Protein AF-A0A381ILD7-F1 (afdb_monomer_lite)

Radius of gyration: 21.33 Å; chains: 1; bounding box: 81×32×25 Å

Sequence (87 aa):
MPFGGTCFGPGDLDFMARILMETLPPSATDMDKQLQTASLLCLYGSGVTDTDQLIHILKEGSHSRARQDWRRMPGRSPSLSGTPSGR

Secondary structure (DSSP, 8-state):
---------HHHHHHHHHHHHHHS-TT--HHHHHHHHHHHHHHHHTT---HHHHHHHHHHHHHHHHHHHHHH---------------

pLDDT: mean 73.05, std 16.79, range [39.41, 90.56]

Structure (mmCIF, N/CA/C/O backbone):
data_AF-A0A381ILD7-F1
#
_entry.id   AF-A0A381ILD7-F1
#
loop_
_atom_site.group_PDB
_atom_site.id
_atom_site.type_symbol
_atom_site.label_atom_id
_atom_site.label_alt_id
_atom_site.label_comp_id
_atom_site.label_asym_id
_atom_site.label_entity_id
_atom_site.label_seq_id
_atom_site.pdbx_PDB_ins_code
_atom_site.Cartn_x
_atom_site.Cartn_y
_atom_site.Cartn_z
_atom_site.occupancy
_atom_site.B_iso_or_equiv
_atom_site.auth_seq_id
_atom_site.auth_comp_id
_atom_site.auth_asym_id
_atom_site.auth_atom_id
_atom_site.pdbx_PDB_model_num
ATOM 1 N N . MET A 1 1 ? -5.680 -23.404 9.705 1.00 39.41 1 MET A N 1
ATOM 2 C CA . MET A 1 1 ? -5.334 -21.969 9.749 1.00 39.41 1 MET A CA 1
ATOM 3 C C . MET A 1 1 ? -6.281 -21.261 8.795 1.00 39.41 1 MET A C 1
ATOM 5 O O . MET A 1 1 ? -6.148 -21.515 7.604 1.00 39.41 1 MET A O 1
ATOM 9 N N . PRO A 1 2 ? -7.295 -20.499 9.238 1.00 49.12 2 PRO A N 1
ATOM 10 C CA . PRO A 1 2 ? -8.074 -19.739 8.279 1.00 49.12 2 PRO A CA 1
ATOM 11 C C . PRO A 1 2 ? -7.256 -18.500 7.908 1.00 49.12 2 PRO A C 1
ATOM 13 O O . PRO A 1 2 ? -7.067 -17.608 8.731 1.00 49.12 2 PRO A O 1
ATOM 16 N N . PHE A 1 3 ? -6.772 -18.444 6.668 1.00 48.50 3 PHE A N 1
ATOM 17 C CA . PHE A 1 3 ? -6.596 -17.162 5.993 1.00 48.50 3 PHE A CA 1
ATOM 18 C C . PHE A 1 3 ? -8.008 -16.592 5.829 1.00 48.50 3 PHE A C 1
ATOM 20 O O . PHE A 1 3 ? -8.679 -16.843 4.831 1.00 48.50 3 PHE A O 1
ATOM 27 N N . GLY A 1 4 ? -8.519 -15.951 6.882 1.00 44.28 4 GLY A N 1
ATOM 28 C CA . GLY A 1 4 ? -9.755 -15.193 6.813 1.00 44.28 4 GLY A CA 1
ATOM 29 C C . GLY A 1 4 ? -9.506 -14.058 5.840 1.00 44.28 4 GLY A C 1
ATOM 30 O O . GLY A 1 4 ? -8.837 -13.093 6.193 1.00 44.28 4 GLY A O 1
ATOM 31 N N . GLY A 1 5 ? -9.965 -14.222 4.601 1.00 52.66 5 GLY A N 1
ATOM 32 C CA . GLY A 1 5 ? -9.985 -13.146 3.629 1.00 52.66 5 GLY A CA 1
ATOM 33 C C . GLY A 1 5 ? -10.852 -12.038 4.198 1.00 52.66 5 GLY A C 1
ATOM 34 O O . GLY A 1 5 ? -12.076 -12.105 4.125 1.00 52.66 5 GLY A O 1
ATOM 35 N N . THR A 1 6 ? -10.221 -11.041 4.810 1.00 59.19 6 THR A N 1
ATOM 36 C CA . THR A 1 6 ? -10.829 -9.735 5.008 1.00 59.19 6 THR A CA 1
ATOM 37 C C . THR A 1 6 ? -11.146 -9.223 3.615 1.00 59.19 6 THR A C 1
ATOM 39 O O . THR A 1 6 ? -10.258 -8.779 2.888 1.00 59.19 6 THR A O 1
ATOM 42 N N . CYS A 1 7 ? -12.398 -9.393 3.197 1.00 63.94 7 CYS A N 1
ATOM 43 C CA . CYS A 1 7 ? -12.908 -8.773 1.990 1.00 63.94 7 CYS A CA 1
ATOM 44 C C . CYS A 1 7 ? -12.720 -7.268 2.164 1.00 63.94 7 CYS A C 1
ATOM 46 O O . CYS A 1 7 ? -13.407 -6.662 2.983 1.00 63.94 7 CYS A O 1
ATOM 48 N N . PHE A 1 8 ? -11.763 -6.690 1.438 1.00 72.12 8 PHE A N 1
ATOM 49 C CA . PHE A 1 8 ? -11.589 -5.246 1.407 1.00 72.12 8 PHE A CA 1
ATOM 50 C C . PHE A 1 8 ? -12.883 -4.630 0.895 1.00 72.12 8 PHE A C 1
ATOM 52 O O . PHE A 1 8 ? -13.353 -4.965 -0.198 1.00 72.12 8 PHE A O 1
ATOM 59 N N . GLY A 1 9 ? -13.482 -3.765 1.707 1.00 81.88 9 GLY A N 1
ATOM 60 C CA . GLY A 1 9 ? -14.619 -2.989 1.264 1.00 81.88 9 GLY A CA 1
ATOM 61 C C . GLY A 1 9 ? -14.191 -2.018 0.160 1.00 81.88 9 GLY A C 1
ATOM 62 O O . GLY A 1 9 ? -13.008 -1.695 0.025 1.00 81.88 9 GLY A O 1
ATOM 63 N N . PRO A 1 10 ? -15.144 -1.478 -0.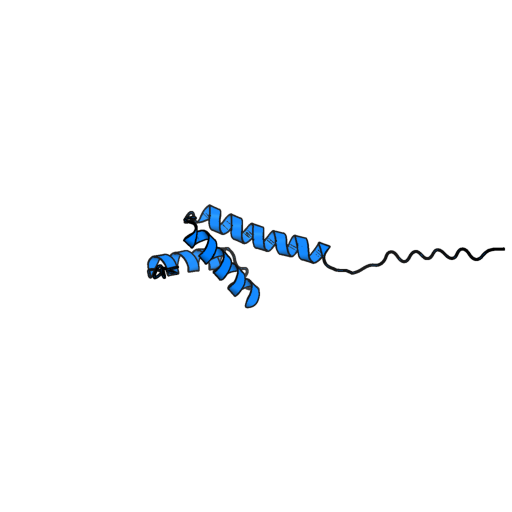614 1.00 81.44 10 PRO A N 1
ATOM 64 C CA . PRO A 1 10 ? -14.840 -0.439 -1.594 1.00 81.44 10 PRO A CA 1
ATOM 65 C C . PRO A 1 10 ? -14.155 0.786 -0.960 1.00 81.44 10 PRO A C 1
ATOM 67 O O . PRO A 1 10 ? -13.308 1.401 -1.599 1.00 81.44 10 PRO A O 1
ATOM 70 N N . GLY A 1 11 ? -14.456 1.102 0.307 1.00 85.25 11 GLY A N 1
ATOM 71 C CA . GLY A 1 11 ? -13.781 2.172 1.051 1.00 85.25 11 GLY A CA 1
ATOM 72 C C . GLY A 1 11 ? -12.315 1.869 1.372 1.00 85.25 11 GLY A C 1
ATOM 73 O O . GLY A 1 11 ? -11.477 2.760 1.277 1.00 85.25 11 GLY A O 1
ATOM 74 N N . ASP A 1 12 ? -11.986 0.612 1.676 1.00 86.38 12 ASP A N 1
ATOM 75 C CA . ASP A 1 12 ? -10.605 0.195 1.938 1.00 86.38 12 ASP A CA 1
ATOM 76 C C . ASP A 1 12 ? -9.774 0.204 0.655 1.00 86.38 12 ASP A C 1
ATOM 78 O O . ASP A 1 12 ? -8.608 0.594 0.663 1.00 86.38 12 ASP A O 1
ATOM 82 N N . LEU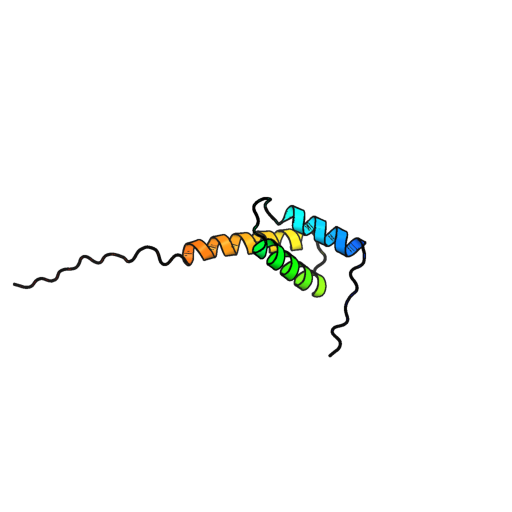 A 1 13 ? -10.383 -0.189 -0.468 1.00 85.50 13 LEU A N 1
ATOM 83 C CA . LEU A 1 13 ? -9.747 -0.122 -1.783 1.00 85.50 13 LEU A CA 1
ATOM 84 C C . LEU A 1 13 ? -9.464 1.326 -2.202 1.00 85.50 13 LEU A C 1
ATOM 86 O O . LEU A 1 13 ? -8.368 1.602 -2.686 1.00 85.50 13 LEU A O 1
ATOM 90 N N . ASP A 1 14 ? -10.404 2.252 -1.980 1.00 87.69 14 ASP A N 1
ATOM 91 C CA . ASP A 1 14 ? -10.200 3.682 -2.261 1.00 87.69 14 ASP A CA 1
ATOM 92 C C . ASP A 1 14 ? -9.109 4.284 -1.362 1.00 87.69 14 ASP A C 1
ATOM 94 O O . ASP A 1 14 ? -8.206 4.976 -1.838 1.00 87.69 14 ASP A O 1
ATOM 98 N N . PHE A 1 15 ? -9.127 3.933 -0.072 1.00 88.81 15 PHE A N 1
ATOM 99 C CA . PHE A 1 15 ? -8.093 4.315 0.884 1.00 88.81 15 PHE A CA 1
ATOM 100 C C . PHE A 1 15 ? -6.705 3.837 0.440 1.00 88.81 15 PHE A C 1
ATOM 102 O O . PHE A 1 15 ? -5.776 4.636 0.322 1.00 88.81 15 PHE A O 1
ATOM 109 N N . MET A 1 16 ? -6.563 2.548 0.124 1.00 89.00 16 MET A N 1
ATOM 110 C CA . MET A 1 16 ? -5.288 1.987 -0.322 1.00 89.00 16 MET A CA 1
ATOM 111 C C . MET A 1 16 ? -4.824 2.589 -1.655 1.00 89.00 16 MET A C 1
ATOM 113 O O . MET A 1 16 ? -3.633 2.852 -1.828 1.00 89.00 16 MET A O 1
ATOM 117 N N . ALA A 1 17 ? -5.746 2.855 -2.585 1.00 88.75 17 ALA A N 1
ATOM 118 C CA . ALA A 1 17 ? -5.429 3.497 -3.858 1.00 88.75 17 ALA A CA 1
ATOM 119 C C . ALA A 1 17 ? -4.894 4.925 -3.666 1.00 88.75 17 ALA A C 1
ATOM 121 O O . ALA A 1 17 ? -3.922 5.305 -4.323 1.00 88.75 17 ALA A O 1
ATOM 122 N N . ARG A 1 18 ? -5.478 5.699 -2.741 1.00 90.56 18 ARG A N 1
ATOM 123 C CA . ARG A 1 18 ? -4.993 7.040 -2.377 1.00 90.56 18 ARG A CA 1
ATOM 124 C C . ARG A 1 18 ? -3.575 7.005 -1.820 1.00 90.56 18 ARG A C 1
ATOM 126 O O . ARG A 1 18 ? -2.730 7.753 -2.302 1.00 90.56 18 ARG A O 1
ATOM 133 N N . ILE A 1 19 ? -3.299 6.096 -0.882 1.00 90.19 19 ILE A N 1
ATOM 134 C CA . ILE A 1 19 ? -1.953 5.915 -0.316 1.00 90.19 19 ILE A CA 1
ATOM 135 C C . ILE A 1 19 ? -0.943 5.629 -1.438 1.00 90.19 19 ILE A C 1
ATOM 137 O O . ILE A 1 19 ? 0.071 6.314 -1.541 1.00 90.19 19 ILE A O 1
ATOM 141 N N . LEU A 1 20 ? -1.241 4.661 -2.314 1.00 88.25 20 LEU A N 1
ATOM 142 C CA . LEU A 1 20 ? -0.341 4.256 -3.401 1.00 88.25 20 LEU A CA 1
ATOM 143 C C . LEU A 1 20 ? -0.072 5.384 -4.406 1.00 88.25 20 LEU A C 1
ATOM 145 O O . LEU A 1 20 ? 1.053 5.510 -4.890 1.00 88.25 20 LEU A O 1
ATOM 149 N N . MET A 1 21 ? -1.075 6.213 -4.712 1.00 87.12 21 MET A N 1
ATOM 150 C CA . MET A 1 21 ? -0.900 7.382 -5.581 1.00 87.12 21 MET A CA 1
ATOM 151 C C . MET A 1 21 ? 0.026 8.439 -4.970 1.00 87.12 21 MET A C 1
ATOM 153 O O . MET A 1 21 ? 0.738 9.117 -5.708 1.00 87.12 21 MET A O 1
ATOM 157 N N . GLU A 1 22 ? 0.056 8.570 -3.644 1.00 88.00 22 GLU A N 1
ATOM 158 C CA . GLU A 1 22 ? 0.945 9.517 -2.966 1.00 88.00 22 GLU A CA 1
ATOM 159 C C . GLU A 1 22 ? 2.361 8.979 -2.723 1.00 88.00 22 GLU A C 1
ATOM 161 O O . GLU A 1 22 ? 3.304 9.765 -2.560 1.00 88.00 22 GLU A O 1
ATOM 166 N N . THR A 1 23 ? 2.528 7.656 -2.667 1.00 85.69 23 THR A N 1
ATOM 167 C CA . THR A 1 23 ? 3.808 7.005 -2.350 1.00 85.69 23 THR A CA 1
ATOM 168 C C . THR A 1 23 ? 4.595 6.572 -3.580 1.00 85.69 23 THR A C 1
ATOM 170 O O . THR A 1 23 ? 5.822 6.472 -3.489 1.00 85.69 23 THR A O 1
ATOM 173 N N . LEU A 1 24 ? 3.940 6.312 -4.716 1.00 82.94 24 LEU A N 1
ATOM 174 C CA . LEU A 1 24 ? 4.612 5.909 -5.953 1.00 82.94 24 LEU A CA 1
ATOM 175 C C . LEU A 1 24 ? 4.939 7.117 -6.834 1.00 82.94 24 LEU A C 1
ATOM 177 O O . LEU A 1 24 ? 4.043 7.882 -7.191 1.00 82.94 24 LEU A O 1
ATOM 181 N N . PRO A 1 25 ? 6.194 7.262 -7.291 1.00 78.31 25 PRO A N 1
ATOM 182 C CA . PRO A 1 25 ? 6.481 8.184 -8.374 1.00 78.31 25 PRO A CA 1
ATOM 183 C C . PRO A 1 25 ? 5.800 7.711 -9.676 1.00 78.31 25 PRO A C 1
ATOM 185 O O . PRO A 1 25 ? 5.676 6.504 -9.902 1.00 78.31 25 PRO A O 1
ATOM 188 N N . PRO A 1 26 ? 5.441 8.625 -10.598 1.00 76.12 26 PRO A N 1
ATOM 189 C CA . PRO A 1 26 ? 4.845 8.269 -11.893 1.00 76.12 26 PRO A CA 1
ATOM 190 C C . PRO A 1 26 ? 5.721 7.328 -12.736 1.00 76.12 26 PRO A C 1
ATOM 192 O O . PRO A 1 26 ? 5.221 6.603 -13.592 1.00 76.12 26 PRO A O 1
ATOM 195 N N . SER A 1 27 ? 7.033 7.338 -12.487 1.00 81.88 27 SER A N 1
ATOM 196 C CA . SER A 1 27 ? 8.044 6.498 -13.132 1.00 81.88 27 SER A CA 1
ATOM 197 C C . SER A 1 27 ? 8.259 5.133 -12.462 1.00 81.88 27 SER A C 1
ATOM 199 O O . SER A 1 27 ? 9.158 4.402 -12.874 1.00 81.88 27 SER A O 1
ATOM 201 N N . ALA A 1 28 ? 7.482 4.781 -11.430 1.00 80.38 28 ALA A N 1
ATOM 202 C CA . ALA A 1 28 ? 7.632 3.514 -10.718 1.00 80.38 28 ALA A CA 1
ATOM 203 C C . ALA A 1 28 ? 7.426 2.305 -11.644 1.00 80.38 28 ALA A C 1
ATOM 205 O O . ALA A 1 28 ? 6.469 2.254 -12.427 1.00 80.38 28 ALA A O 1
ATOM 206 N N . THR A 1 29 ? 8.310 1.311 -11.524 1.00 85.69 29 THR A N 1
ATOM 207 C CA . THR A 1 29 ? 8.217 0.074 -12.308 1.00 85.69 29 THR A CA 1
ATOM 208 C C . THR A 1 29 ? 7.043 -0.787 -11.843 1.00 85.69 29 THR A C 1
ATOM 210 O O . THR A 1 29 ? 6.540 -0.621 -10.732 1.00 85.69 29 THR A O 1
ATOM 213 N N . ASP A 1 30 ? 6.609 -1.741 -12.672 1.00 86.00 30 ASP A N 1
ATOM 214 C CA . ASP A 1 30 ? 5.543 -2.682 -12.294 1.00 86.00 30 ASP A CA 1
ATOM 215 C C . ASP A 1 30 ? 5.886 -3.453 -11.007 1.00 86.00 30 ASP A C 1
ATOM 217 O O . ASP A 1 30 ? 5.058 -3.593 -10.111 1.00 86.00 30 ASP A O 1
ATOM 221 N N . MET A 1 31 ? 7.154 -3.839 -10.852 1.00 84.88 31 MET A N 1
ATOM 222 C CA . MET A 1 31 ? 7.641 -4.522 -9.655 1.00 84.88 31 MET A CA 1
ATOM 223 C C . MET A 1 31 ? 7.610 -3.626 -8.407 1.00 84.88 31 MET A C 1
ATOM 225 O O . MET A 1 31 ? 7.295 -4.104 -7.318 1.00 84.88 31 MET A O 1
ATOM 229 N N . ASP A 1 32 ? 7.893 -2.325 -8.541 1.00 84.19 32 ASP A N 1
ATOM 230 C CA . ASP A 1 32 ? 7.782 -1.380 -7.421 1.00 84.19 32 ASP A CA 1
ATOM 231 C C . ASP A 1 32 ? 6.329 -1.182 -6.991 1.00 84.19 32 ASP A C 1
ATOM 233 O O . ASP A 1 32 ? 6.048 -1.135 -5.791 1.00 84.19 32 ASP A O 1
ATOM 237 N N . LYS A 1 33 ? 5.409 -1.135 -7.962 1.00 85.62 33 LYS A N 1
ATOM 238 C CA . LYS A 1 33 ? 3.966 -1.075 -7.706 1.00 85.62 33 LYS A CA 1
ATOM 239 C C . LYS A 1 33 ? 3.513 -2.309 -6.935 1.00 85.62 33 LYS A C 1
ATOM 241 O O . LYS A 1 33 ? 2.945 -2.169 -5.858 1.00 85.62 33 LYS A O 1
ATOM 246 N N . GLN A 1 34 ? 3.843 -3.504 -7.430 1.00 86.75 34 GLN A N 1
ATOM 247 C CA . GLN A 1 34 ? 3.493 -4.767 -6.773 1.00 86.75 34 GLN A CA 1
ATOM 248 C C . GLN A 1 34 ? 4.044 -4.847 -5.344 1.00 86.75 34 GLN A C 1
ATOM 250 O O . GLN A 1 34 ? 3.317 -5.222 -4.423 1.00 86.75 34 GLN A O 1
ATOM 255 N N . LEU A 1 35 ? 5.306 -4.459 -5.133 1.00 86.38 35 LEU A N 1
ATOM 256 C CA . LEU A 1 35 ? 5.911 -4.511 -3.806 1.00 86.38 35 LEU A CA 1
ATOM 257 C C . LEU A 1 35 ? 5.281 -3.503 -2.839 1.00 86.38 35 LEU A C 1
ATOM 259 O O . LEU A 1 35 ? 5.035 -3.858 -1.684 1.00 86.38 35 LEU A O 1
ATOM 263 N N . GLN A 1 36 ? 5.023 -2.265 -3.271 1.00 88.00 36 GLN A N 1
ATOM 264 C CA . GLN A 1 36 ? 4.355 -1.289 -2.408 1.00 88.00 36 GLN A CA 1
ATOM 265 C C . GLN A 1 36 ? 2.932 -1.731 -2.073 1.00 88.00 36 GLN A C 1
ATOM 267 O O . GLN A 1 36 ? 2.550 -1.656 -0.908 1.00 88.00 36 GLN A O 1
ATOM 272 N N . THR A 1 37 ? 2.174 -2.259 -3.039 1.00 88.94 37 THR A N 1
ATOM 273 C CA . THR A 1 37 ? 0.831 -2.798 -2.785 1.00 88.94 37 THR A CA 1
ATOM 274 C C . THR A 1 37 ? 0.869 -3.949 -1.781 1.00 88.94 37 THR A C 1
ATOM 276 O O . THR A 1 37 ? 0.105 -3.939 -0.820 1.00 88.94 37 THR A O 1
ATOM 279 N N . ALA A 1 38 ? 1.791 -4.905 -1.934 1.00 88.81 38 ALA A N 1
ATOM 280 C CA . ALA A 1 38 ? 1.951 -6.001 -0.976 1.00 88.81 38 ALA A CA 1
ATOM 281 C C . ALA A 1 38 ? 2.340 -5.493 0.424 1.00 88.81 38 ALA A C 1
ATOM 283 O O . ALA A 1 38 ? 1.802 -5.955 1.428 1.00 88.81 38 ALA A O 1
ATOM 284 N N . SER A 1 39 ? 3.241 -4.509 0.492 1.00 89.44 39 SER A N 1
ATOM 285 C CA . SER A 1 39 ? 3.680 -3.907 1.757 1.00 89.44 39 SER A CA 1
ATOM 286 C C . SER A 1 39 ? 2.533 -3.178 2.461 1.00 89.44 39 SER A C 1
ATOM 288 O O . SER A 1 39 ? 2.342 -3.353 3.662 1.00 89.44 39 SER A O 1
ATOM 290 N N . LEU A 1 40 ? 1.733 -2.417 1.710 1.00 89.94 40 LEU A N 1
ATOM 291 C CA . LEU A 1 40 ? 0.550 -1.721 2.212 1.00 89.94 40 LEU A CA 1
ATOM 292 C C . LEU A 1 40 ? -0.501 -2.700 2.746 1.00 89.94 40 LEU A C 1
ATOM 294 O O . LEU A 1 40 ? -1.006 -2.500 3.845 1.00 89.94 40 LEU A O 1
ATOM 298 N N . LEU A 1 41 ? -0.779 -3.785 2.016 1.00 88.00 41 LEU A N 1
ATOM 299 C CA . LEU A 1 41 ? -1.710 -4.830 2.454 1.00 88.00 41 LEU A CA 1
ATOM 300 C C . LEU A 1 41 ? -1.261 -5.480 3.769 1.00 88.00 41 LEU A C 1
ATOM 302 O O . LEU A 1 41 ? -2.082 -5.698 4.659 1.00 88.00 41 LEU A O 1
ATOM 306 N N . CYS A 1 42 ? 0.037 -5.753 3.919 1.00 87.88 42 CYS A N 1
ATOM 307 C CA . CYS A 1 42 ? 0.591 -6.298 5.158 1.00 87.88 42 CYS A CA 1
ATOM 308 C C . CYS A 1 42 ? 0.468 -5.321 6.335 1.00 87.88 42 CYS A C 1
ATOM 310 O O . CYS A 1 42 ? 0.103 -5.736 7.435 1.00 87.88 42 CYS A O 1
ATOM 312 N N . LEU A 1 43 ? 0.755 -4.032 6.121 1.00 88.25 43 LEU A N 1
ATOM 313 C CA . LEU A 1 43 ? 0.638 -3.000 7.157 1.00 88.25 43 LEU A CA 1
ATOM 314 C C . LEU A 1 43 ? -0.822 -2.808 7.587 1.00 88.25 43 LEU A C 1
ATOM 316 O O . LEU A 1 43 ? -1.124 -2.856 8.779 1.00 88.25 43 LEU A O 1
ATOM 320 N N . TYR A 1 44 ? -1.729 -2.695 6.616 1.00 87.31 44 TYR A N 1
ATOM 321 C CA . TYR A 1 44 ? -3.162 -2.569 6.860 1.00 87.31 44 TYR A CA 1
ATOM 322 C C . TYR A 1 44 ? -3.720 -3.800 7.592 1.00 87.31 44 TYR A C 1
ATOM 324 O O . TYR A 1 44 ? -4.411 -3.669 8.599 1.00 87.31 44 TYR A O 1
ATOM 332 N N . GLY A 1 45 ? -3.337 -5.011 7.167 1.00 84.88 45 GLY A N 1
ATOM 333 C CA . GLY A 1 45 ? -3.709 -6.262 7.841 1.00 84.88 45 GLY A CA 1
ATOM 334 C C . GLY A 1 45 ? -3.129 -6.418 9.253 1.00 84.88 45 GLY A C 1
ATOM 335 O O . GLY A 1 45 ? -3.661 -7.184 10.052 1.00 84.88 45 GLY A O 1
ATOM 336 N N . SER A 1 46 ? -2.074 -5.668 9.582 1.00 85.44 46 SER A N 1
ATOM 337 C CA . SER A 1 46 ? -1.492 -5.598 10.929 1.00 85.44 46 SER A CA 1
ATOM 338 C C . SER A 1 46 ? -2.193 -4.570 11.831 1.00 85.44 46 SER A C 1
ATOM 340 O O . SER A 1 46 ? -1.802 -4.406 12.985 1.00 85.44 46 SER A O 1
ATOM 342 N N . GLY A 1 47 ? -3.218 -3.876 11.322 1.00 83.50 47 GLY A N 1
ATOM 343 C CA . GLY A 1 47 ? -3.970 -2.849 12.045 1.00 83.50 47 GLY A CA 1
ATOM 344 C C . GLY A 1 47 ? -3.413 -1.432 11.895 1.00 83.50 47 GLY A C 1
ATOM 345 O O . GLY A 1 47 ? -3.881 -0.525 12.579 1.00 83.50 47 GLY A O 1
ATOM 346 N N . VAL A 1 48 ? -2.431 -1.216 11.013 1.00 83.94 48 VAL A N 1
ATOM 347 C CA . VAL A 1 48 ? -1.928 0.128 10.704 1.00 83.94 48 VAL A CA 1
ATOM 348 C C . VAL A 1 48 ? -2.840 0.766 9.661 1.00 83.94 48 VAL A C 1
ATOM 350 O O . VAL A 1 48 ? -2.752 0.457 8.476 1.00 83.94 48 VAL A O 1
ATOM 353 N N . THR A 1 49 ? -3.721 1.659 10.105 1.00 85.56 49 THR A N 1
ATOM 354 C CA . THR A 1 49 ? -4.693 2.353 9.240 1.00 85.56 49 THR A CA 1
ATOM 355 C C . THR A 1 49 ? -4.475 3.866 9.183 1.00 85.56 49 THR A C 1
ATOM 357 O O . THR A 1 49 ? -5.273 4.573 8.576 1.00 85.56 49 THR A O 1
ATOM 360 N N . ASP A 1 50 ? -3.427 4.378 9.832 1.00 89.69 50 ASP A N 1
ATOM 361 C CA . ASP A 1 50 ? -3.094 5.802 9.818 1.00 89.69 50 ASP A CA 1
ATOM 362 C C . ASP A 1 50 ? -2.427 6.194 8.493 1.00 89.69 50 ASP A C 1
ATOM 364 O O . ASP A 1 50 ? -1.387 5.650 8.113 1.00 89.69 50 ASP A O 1
ATOM 368 N N . THR A 1 51 ? -3.050 7.129 7.777 1.00 87.38 51 THR A N 1
ATOM 369 C CA . THR A 1 51 ? -2.654 7.533 6.424 1.00 87.38 51 THR A CA 1
ATOM 370 C C . THR A 1 51 ? -1.236 8.097 6.384 1.00 87.38 51 THR A C 1
ATOM 372 O O . THR A 1 51 ? -0.420 7.660 5.571 1.00 87.38 51 THR A O 1
ATOM 375 N N . ASP A 1 52 ? -0.928 9.044 7.272 1.00 87.56 52 ASP A N 1
ATOM 376 C CA . ASP A 1 52 ? 0.366 9.725 7.327 1.00 87.56 52 ASP A CA 1
ATOM 377 C C . ASP A 1 52 ? 1.490 8.750 7.680 1.00 87.56 52 ASP A C 1
ATOM 379 O O . ASP A 1 52 ? 2.550 8.752 7.045 1.00 87.56 52 ASP A O 1
ATOM 383 N N . GLN A 1 53 ? 1.247 7.858 8.643 1.00 88.50 53 GLN A N 1
ATOM 384 C CA . GLN A 1 53 ? 2.204 6.831 9.032 1.00 88.50 53 GLN A CA 1
ATOM 385 C C . GLN A 1 53 ? 2.469 5.839 7.891 1.00 88.50 53 GLN A C 1
ATOM 387 O O . GLN A 1 53 ? 3.628 5.522 7.616 1.00 88.50 53 GLN A O 1
ATOM 392 N N . LEU A 1 54 ? 1.428 5.384 7.185 1.00 89.00 54 LEU A N 1
ATOM 393 C CA . LEU A 1 54 ? 1.570 4.494 6.028 1.00 89.00 54 LEU A CA 1
ATOM 394 C C . LEU A 1 54 ? 2.356 5.157 4.892 1.00 89.00 54 LEU A C 1
ATOM 396 O O . LEU A 1 54 ? 3.284 4.551 4.351 1.00 89.00 54 LEU A O 1
ATOM 400 N N . ILE A 1 55 ? 2.031 6.409 4.556 1.00 89.12 55 ILE A N 1
ATOM 401 C CA . ILE A 1 55 ? 2.736 7.173 3.518 1.00 89.12 55 ILE A CA 1
ATOM 402 C C . ILE A 1 55 ? 4.205 7.355 3.893 1.00 89.12 55 ILE A C 1
ATOM 404 O O . ILE A 1 55 ? 5.084 7.163 3.049 1.00 89.12 55 ILE A O 1
ATOM 408 N N . HIS A 1 56 ? 4.483 7.701 5.151 1.00 87.75 56 HIS A N 1
ATOM 409 C CA . HIS A 1 56 ? 5.841 7.890 5.643 1.00 87.75 56 HIS A CA 1
ATOM 410 C C . HIS A 1 56 ? 6.659 6.5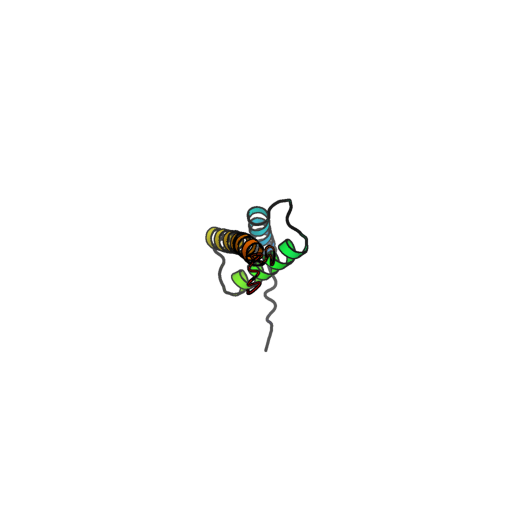97 5.545 1.00 87.75 56 HIS A C 1
ATOM 412 O O . HIS A 1 56 ? 7.719 6.600 4.919 1.00 87.75 56 HIS A O 1
ATOM 418 N N . ILE A 1 57 ? 6.136 5.477 6.057 1.00 87.12 57 ILE A N 1
ATOM 419 C CA . ILE A 1 57 ? 6.805 4.165 6.012 1.00 87.12 57 ILE A CA 1
ATOM 420 C C . ILE A 1 57 ? 7.081 3.735 4.567 1.00 87.12 57 ILE A C 1
ATOM 422 O O . ILE A 1 57 ? 8.186 3.290 4.250 1.00 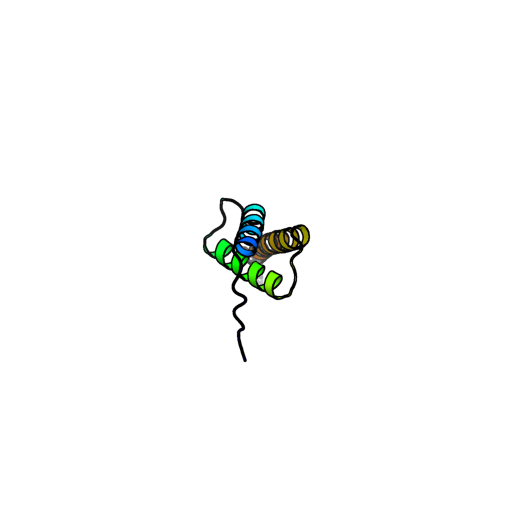87.12 57 ILE A O 1
ATOM 426 N N . LEU A 1 58 ? 6.099 3.873 3.673 1.00 85.88 58 LEU A N 1
ATOM 427 C CA . LEU A 1 58 ? 6.244 3.464 2.274 1.00 85.88 58 LEU A CA 1
ATOM 428 C C . LEU A 1 58 ? 7.247 4.347 1.520 1.00 85.88 58 LEU 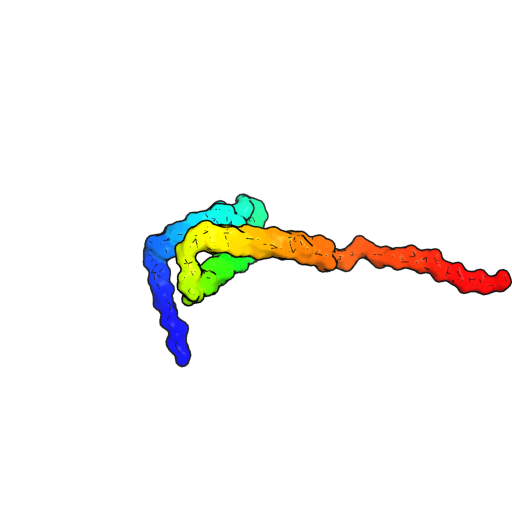A C 1
ATOM 430 O O . LEU A 1 58 ? 8.075 3.825 0.769 1.00 85.88 58 LEU A O 1
ATOM 434 N N . LYS A 1 59 ? 7.236 5.667 1.752 1.00 84.06 59 LYS A N 1
ATOM 435 C CA . LYS A 1 59 ? 8.221 6.592 1.169 1.00 84.06 59 LYS A CA 1
ATOM 436 C C . LYS A 1 59 ? 9.627 6.331 1.694 1.00 84.06 59 LYS A C 1
ATOM 438 O O . LYS A 1 59 ? 10.567 6.274 0.898 1.00 84.06 59 LYS A O 1
ATOM 443 N N . GLU A 1 60 ? 9.786 6.127 3.000 1.00 81.44 60 GLU A N 1
ATOM 444 C CA . GLU A 1 60 ? 11.082 5.799 3.594 1.00 81.44 60 GLU A CA 1
ATOM 445 C C . GLU A 1 60 ? 11.608 4.448 3.106 1.00 81.44 60 GLU A C 1
ATOM 447 O O . GLU A 1 60 ? 12.781 4.349 2.748 1.00 81.44 60 GLU A O 1
ATOM 452 N N . GLY A 1 61 ? 10.754 3.426 3.004 1.00 71.00 61 GLY A N 1
ATOM 453 C CA . GLY A 1 61 ? 11.117 2.113 2.466 1.00 71.00 61 GLY A CA 1
ATOM 454 C C . GLY A 1 61 ? 11.636 2.188 1.025 1.00 71.00 61 GLY A C 1
ATOM 455 O O . GLY A 1 61 ? 12.677 1.606 0.704 1.00 71.00 61 GLY A O 1
ATOM 456 N N . SER A 1 62 ? 10.974 2.975 0.170 1.00 65.31 62 SER A N 1
ATOM 457 C CA . SER A 1 62 ? 11.418 3.237 -1.205 1.00 65.31 62 SER A CA 1
ATOM 458 C C . SER A 1 62 ? 12.742 4.017 -1.261 1.00 65.31 62 SER A C 1
ATOM 460 O O . SER A 1 62 ? 13.635 3.668 -2.039 1.00 65.31 62 SER A O 1
ATOM 462 N N . HIS A 1 63 ? 12.926 5.022 -0.400 1.00 57.31 63 HIS A N 1
ATOM 463 C CA . HIS A 1 63 ? 14.180 5.781 -0.293 1.00 57.31 63 HIS A CA 1
ATOM 464 C C . HIS A 1 63 ? 15.342 4.942 0.251 1.00 57.31 63 HIS A C 1
ATOM 466 O O . HIS A 1 63 ? 16.488 5.102 -0.177 1.00 57.31 63 HIS A O 1
ATOM 472 N N . SER A 1 64 ? 15.062 4.032 1.183 1.00 54.81 64 SER A N 1
ATOM 473 C CA . SER A 1 64 ? 16.061 3.152 1.781 1.00 54.81 64 SER A CA 1
ATOM 474 C C . SER A 1 64 ? 16.571 2.127 0.767 1.00 54.81 64 SER A C 1
ATOM 476 O O . SER A 1 64 ? 17.765 1.834 0.747 1.00 54.81 64 SER A O 1
ATOM 478 N N . ARG A 1 65 ? 15.718 1.664 -0.163 1.00 53.62 65 ARG A N 1
ATOM 479 C CA . ARG A 1 65 ? 16.141 0.788 -1.268 1.00 53.62 65 ARG A CA 1
ATOM 480 C C . ARG A 1 65 ? 17.008 1.524 -2.289 1.00 53.62 65 ARG A C 1
ATOM 482 O O . ARG A 1 65 ? 18.079 1.023 -2.611 1.00 53.62 65 ARG A O 1
ATOM 489 N N . ALA A 1 66 ? 16.661 2.757 -2.670 1.00 51.91 66 ALA A N 1
ATOM 490 C CA .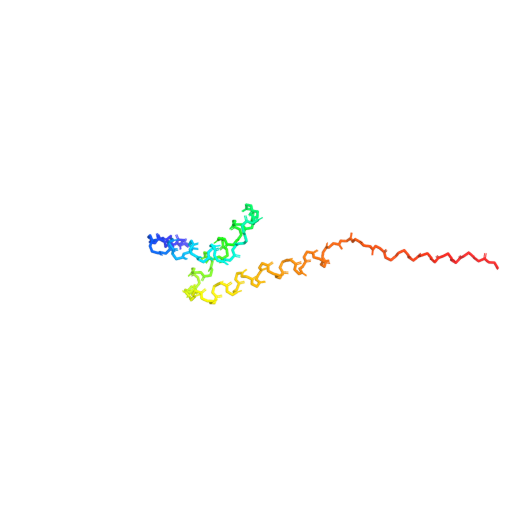 ALA A 1 66 ? 17.556 3.618 -3.458 1.00 51.91 66 ALA A CA 1
ATOM 491 C C . ALA A 1 66 ? 18.899 3.872 -2.735 1.00 51.91 66 ALA A C 1
ATOM 493 O O . ALA A 1 66 ? 19.965 3.892 -3.353 1.00 51.91 66 ALA A O 1
ATOM 494 N N . ARG A 1 67 ? 18.867 3.984 -1.396 1.00 50.62 67 ARG A N 1
ATOM 495 C CA . ARG A 1 67 ? 20.059 4.061 -0.537 1.00 50.62 67 ARG A CA 1
ATOM 496 C C . ARG A 1 67 ? 20.795 2.726 -0.325 1.00 50.62 67 ARG A C 1
ATOM 498 O O . ARG A 1 67 ? 21.905 2.743 0.200 1.00 50.62 67 ARG A O 1
ATOM 505 N N . GLN A 1 68 ? 20.232 1.581 -0.689 1.00 50.91 68 GLN A N 1
ATOM 506 C CA . GLN A 1 68 ? 20.925 0.290 -0.636 1.00 50.91 68 GLN A CA 1
ATOM 507 C C . GLN A 1 68 ? 21.461 -0.120 -2.005 1.00 50.91 68 GLN A C 1
ATOM 509 O O . GLN A 1 68 ? 22.545 -0.695 -2.062 1.00 50.91 68 GLN A O 1
ATOM 514 N N . ASP A 1 69 ? 20.777 0.240 -3.091 1.00 51.28 69 ASP A N 1
ATOM 515 C CA . ASP A 1 69 ? 21.225 -0.012 -4.462 1.00 51.28 69 ASP A CA 1
ATOM 516 C C . ASP A 1 69 ? 22.559 0.690 -4.768 1.00 51.28 69 ASP A C 1
ATOM 518 O O . ASP A 1 69 ? 23.467 0.061 -5.307 1.00 51.28 69 ASP A O 1
ATOM 522 N N . TRP A 1 70 ? 22.774 1.934 -4.301 1.00 48.50 70 TRP A N 1
ATOM 523 C CA . TRP A 1 70 ? 24.099 2.568 -4.453 1.00 48.50 70 TRP A CA 1
ATOM 524 C C . TRP A 1 70 ? 25.202 1.853 -3.659 1.00 48.50 70 TRP A C 1
ATOM 526 O O . TRP A 1 70 ? 26.346 1.828 -4.103 1.00 48.50 70 TRP A O 1
ATOM 536 N N . ARG A 1 71 ? 24.883 1.254 -2.498 1.00 53.66 71 ARG A N 1
ATOM 537 C CA . ARG A 1 71 ? 25.859 0.470 -1.714 1.00 53.66 71 ARG A CA 1
ATOM 538 C C . ARG A 1 71 ? 26.099 -0.920 -2.295 1.00 53.66 71 ARG A C 1
ATOM 540 O O . ARG A 1 71 ? 27.100 -1.543 -1.956 1.00 53.66 71 ARG A O 1
ATOM 547 N N . ARG A 1 72 ? 25.177 -1.417 -3.123 1.00 50.34 72 ARG A N 1
ATOM 548 C CA . ARG A 1 72 ? 25.230 -2.741 -3.750 1.00 50.34 72 ARG A CA 1
ATOM 549 C C . ARG A 1 72 ? 25.730 -2.728 -5.190 1.00 50.34 72 ARG A C 1
ATOM 551 O O . ARG A 1 72 ? 25.799 -3.807 -5.762 1.00 50.34 72 ARG A O 1
ATOM 558 N N . MET A 1 73 ? 26.150 -1.595 -5.761 1.00 42.41 73 MET A N 1
ATOM 559 C CA . MET A 1 73 ? 26.969 -1.626 -6.979 1.00 42.41 73 MET A CA 1
ATOM 560 C C . MET A 1 73 ? 28.364 -2.197 -6.653 1.00 42.41 73 MET A C 1
ATOM 562 O O . MET A 1 73 ? 29.155 -1.512 -5.998 1.00 42.41 73 MET A O 1
ATOM 566 N N . PRO A 1 74 ? 28.738 -3.404 -7.128 1.00 53.59 74 PRO A N 1
ATOM 567 C CA . PRO A 1 74 ? 30.122 -3.846 -7.093 1.00 53.59 74 PRO A CA 1
ATOM 568 C C . PRO A 1 74 ? 30.813 -3.178 -8.284 1.00 53.59 74 PRO A C 1
ATOM 570 O O . PRO A 1 74 ? 30.812 -3.698 -9.396 1.00 53.59 74 PRO A O 1
ATOM 573 N N . GLY A 1 75 ? 31.295 -1.954 -8.077 1.00 54.47 75 GLY A N 1
ATOM 574 C CA . GLY A 1 75 ? 31.586 -1.054 -9.193 1.00 54.47 75 GLY A CA 1
ATOM 575 C C . GLY A 1 75 ? 32.811 -0.164 -9.050 1.00 54.47 75 GLY A C 1
ATOM 576 O O . GLY A 1 75 ? 32.855 0.868 -9.705 1.00 54.47 75 GLY A O 1
ATOM 577 N N . ARG A 1 76 ? 33.797 -0.525 -8.222 1.00 44.53 76 ARG A N 1
ATOM 578 C CA . ARG A 1 76 ? 35.211 -0.180 -8.455 1.00 44.53 76 ARG A CA 1
ATOM 579 C C . ARG A 1 76 ? 36.085 -0.924 -7.459 1.00 44.53 76 ARG A C 1
ATOM 581 O O . ARG A 1 76 ? 36.209 -0.536 -6.301 1.00 44.53 76 ARG A O 1
ATOM 588 N N . SER A 1 77 ? 36.707 -1.994 -7.938 1.00 49.44 77 SER A N 1
ATOM 589 C CA . SER A 1 77 ? 37.928 -2.517 -7.342 1.00 49.44 77 SER A CA 1
ATOM 590 C C . SER A 1 77 ? 38.884 -1.345 -7.096 1.00 49.44 77 SER A C 1
ATOM 592 O O . SER A 1 77 ? 39.117 -0.571 -8.032 1.00 49.44 77 SER A O 1
ATOM 594 N N . PRO A 1 78 ? 39.465 -1.177 -5.897 1.00 47.09 78 PRO A N 1
ATOM 595 C CA . PRO A 1 78 ? 40.692 -0.416 -5.813 1.00 47.09 78 PRO A CA 1
ATOM 596 C C . PRO A 1 78 ? 41.708 -1.197 -6.649 1.00 47.09 78 PRO A C 1
ATOM 598 O O . PRO A 1 78 ? 42.128 -2.289 -6.268 1.00 47.09 78 PRO A O 1
ATOM 601 N N . SER A 1 79 ? 42.048 -0.683 -7.833 1.00 50.81 79 SER A N 1
ATOM 602 C CA . SER A 1 79 ? 43.257 -1.087 -8.541 1.00 50.81 79 SER A CA 1
ATOM 603 C C . SER A 1 79 ? 44.429 -0.759 -7.623 1.00 50.81 79 SER A C 1
ATOM 605 O O . SER A 1 79 ? 44.984 0.335 -7.660 1.00 50.81 79 SER A O 1
ATOM 607 N N . LEU A 1 80 ? 44.776 -1.706 -6.754 1.00 55.41 80 LEU A N 1
ATOM 608 C CA . LEU A 1 80 ? 46.072 -1.765 -6.109 1.00 55.41 80 LEU A CA 1
ATOM 609 C C . LEU A 1 80 ? 47.065 -2.144 -7.205 1.00 55.41 80 LEU A C 1
ATOM 611 O O . LEU A 1 80 ? 47.439 -3.301 -7.371 1.00 55.41 80 LEU A O 1
ATOM 615 N N . SER A 1 81 ? 47.466 -1.138 -7.979 1.00 55.69 81 SER A N 1
ATOM 616 C CA . SER A 1 81 ? 48.701 -1.135 -8.754 1.00 55.69 81 SER A CA 1
ATOM 617 C C . SER A 1 81 ? 49.868 -1.145 -7.766 1.00 55.69 81 SER A C 1
ATOM 619 O O . SER A 1 81 ? 50.541 -0.143 -7.555 1.00 55.69 81 SER A O 1
ATOM 621 N N . GLY A 1 82 ? 50.045 -2.267 -7.078 1.00 49.81 82 GLY A N 1
ATOM 622 C CA . GLY A 1 82 ? 51.205 -2.565 -6.263 1.00 49.81 82 GLY A CA 1
ATOM 623 C C . GLY A 1 82 ? 52.001 -3.626 -6.993 1.00 49.81 82 GLY A C 1
ATOM 624 O O . GLY A 1 82 ? 51.756 -4.812 -6.812 1.00 49.81 82 GLY A O 1
ATOM 625 N N . THR A 1 83 ? 52.927 -3.208 -7.848 1.00 61.53 83 THR A N 1
ATOM 626 C CA . THR A 1 83 ? 54.026 -4.062 -8.295 1.00 61.53 83 THR A CA 1
ATOM 627 C C . THR A 1 83 ? 55.130 -4.002 -7.239 1.00 61.53 83 THR A C 1
ATOM 629 O O . THR A 1 83 ? 55.835 -2.993 -7.190 1.00 61.53 83 THR A O 1
ATOM 632 N N . PRO A 1 84 ? 55.358 -5.037 -6.414 1.00 57.41 84 PRO A N 1
ATOM 633 C CA . PRO A 1 84 ? 56.657 -5.227 -5.800 1.00 57.41 84 PRO A CA 1
ATOM 634 C C . PRO A 1 84 ? 57.501 -6.019 -6.801 1.00 57.41 84 PRO A C 1
ATOM 636 O O . PRO A 1 84 ? 57.576 -7.244 -6.744 1.00 57.41 84 PRO A O 1
ATOM 639 N N . SER A 1 85 ? 58.093 -5.329 -7.776 1.00 55.72 85 SER A N 1
ATOM 640 C CA . SER A 1 85 ? 59.132 -5.948 -8.597 1.00 55.72 85 SER A CA 1
ATOM 641 C C . SER A 1 85 ? 60.450 -5.758 -7.859 1.00 55.72 85 SER A C 1
ATOM 643 O O . SER A 1 85 ? 61.003 -4.663 -7.839 1.00 55.72 85 SER A O 1
ATOM 645 N N . GLY A 1 86 ? 60.894 -6.812 -7.178 1.00 59.84 86 GLY A N 1
ATOM 646 C CA . GLY A 1 86 ? 62.173 -6.830 -6.488 1.00 59.84 86 GLY A CA 1
ATOM 647 C C . GLY A 1 86 ? 63.346 -6.702 -7.456 1.00 59.84 86 GLY A C 1
ATOM 648 O O . GLY A 1 86 ? 63.391 -7.392 -8.476 1.00 59.84 86 GLY A O 1
ATOM 649 N N . ARG A 1 87 ? 64.301 -5.846 -7.098 1.00 47.84 87 ARG A N 1
ATOM 650 C CA . ARG A 1 87 ? 65.743 -6.111 -7.119 1.00 47.84 87 ARG A CA 1
ATOM 651 C C . ARG A 1 87 ? 66.492 -4.963 -6.463 1.00 47.84 87 ARG A C 1
ATOM 653 O O . ARG A 1 87 ? 66.111 -3.804 -6.724 1.00 47.84 87 ARG A O 1
#

Organism: Aminobacter aminovorans (NCBI:txid83263)

Foldseek 3Di:
DDPPPPPQDPVNVVLLVVLLVLQDDPPDDPVLSVVLSVVLVVCVVVVNSDSVVSSVVSNVVVVVVVVVVVVPPPDDDPPPPDDPPDD